Protein AF-A0AA38FG27-F1 (afdb_monomer)

Organism: Taxus chinensis (NCBI:txid29808)

Foldseek 3Di:
DDPVDDPVRDDDDDPCCVVPPVNVVVCVVPPVVPDDDDPDDPVQAVDPPGDDDD

Sequence (54 aa):
FDPSVPLEKAVTAPSSWYTNPIFPSLEMGRVFSRGWQAVGIVGQVQKANSFFTG

InterPro domains:
  IPR001663 Aromatic-ring-hydroxylating dioxygenase, alpha subunit [PTHR43756] (1-54)
  IPR036922 Rieske [2Fe-2S] iron-sulphur domain superfamily [SSF50022] (5-53)

Structure (mmCIF, N/CA/C/O backbone):
data_AF-A0AA38FG27-F1
#
_entry.id   AF-A0AA38FG27-F1
#
loop_
_atom_site.group_PDB
_atom_site.id
_atom_site.type_symbol
_atom_site.label_atom_id
_atom_site.label_alt_id
_atom_site.label_comp_id
_atom_site.label_asym_id
_atom_site.label_entity_id
_atom_site.label_seq_id
_atom_site.pdbx_PDB_ins_code
_atom_site.Cartn_x
_atom_site.Cartn_y
_atom_site.Cartn_z
_atom_site.occupancy
_atom_site.B_iso_or_equiv
_atom_site.auth_seq_id
_atom_site.auth_comp_id
_atom_site.auth_asym_id
_atom_site.auth_atom_id
_atom_site.pdbx_PDB_model_num
ATOM 1 N N . PHE A 1 1 ? -0.972 -5.130 -19.008 1.00 74.88 1 PHE A N 1
ATOM 2 C CA . PHE A 1 1 ? -0.997 -6.411 -18.284 1.00 74.88 1 PHE A CA 1
ATOM 3 C C . PHE A 1 1 ? -1.535 -7.442 -19.246 1.00 74.88 1 PHE A C 1
ATOM 5 O O . PHE A 1 1 ? -2.587 -7.195 -19.824 1.00 74.88 1 PHE A O 1
ATOM 12 N N . ASP A 1 2 ? -0.785 -8.513 -19.466 1.00 86.25 2 ASP A N 1
ATOM 13 C CA . ASP A 1 2 ? -1.221 -9.630 -20.293 1.00 86.25 2 ASP A CA 1
ATOM 14 C C . ASP A 1 2 ? -1.429 -10.845 -19.373 1.00 86.25 2 ASP A C 1
ATOM 16 O O . ASP A 1 2 ? -0.441 -11.395 -18.882 1.00 86.25 2 ASP A O 1
ATOM 20 N N . PRO A 1 3 ? -2.684 -11.239 -19.083 1.00 86.88 3 PRO A N 1
ATOM 21 C CA . PRO A 1 3 ? -2.977 -12.367 -18.201 1.00 86.88 3 PRO A CA 1
ATOM 22 C C . PRO A 1 3 ? -2.605 -13.727 -18.805 1.00 86.88 3 PRO A C 1
ATOM 24 O O . PRO A 1 3 ? -2.656 -14.726 -18.095 1.00 86.88 3 PRO A O 1
ATOM 27 N N . SER A 1 4 ? -2.269 -13.794 -20.098 1.00 94.50 4 SER A N 1
ATOM 28 C CA . SER A 1 4 ? -1.897 -15.045 -20.769 1.00 94.50 4 SER A CA 1
ATOM 29 C C . SER A 1 4 ? -0.437 -15.454 -20.536 1.00 94.50 4 SER A C 1
ATOM 31 O O . SER A 1 4 ? -0.059 -16.587 -20.835 1.00 94.50 4 SER A O 1
ATOM 33 N N . VAL A 1 5 ? 0.387 -14.557 -19.983 1.00 92.56 5 VAL A N 1
ATOM 34 C CA . VAL A 1 5 ? 1.792 -14.832 -19.667 1.00 92.56 5 VAL A CA 1
ATOM 35 C C . VAL A 1 5 ? 1.875 -15.716 -18.411 1.00 92.56 5 VAL A C 1
ATOM 37 O O . VAL A 1 5 ? 1.368 -15.311 -17.363 1.00 92.56 5 VAL A O 1
ATOM 40 N N . PRO A 1 6 ? 2.528 -16.897 -18.470 1.00 94.38 6 PRO A N 1
ATOM 41 C CA . PRO A 1 6 ? 2.741 -17.745 -17.296 1.00 94.38 6 PRO A CA 1
ATOM 42 C C . PRO A 1 6 ? 3.528 -17.026 -16.197 1.00 94.38 6 PRO A C 1
ATOM 44 O O . PRO A 1 6 ? 4.396 -16.200 -16.494 1.00 94.38 6 PRO A O 1
ATOM 47 N N . LEU A 1 7 ? 3.271 -17.376 -14.932 1.00 91.00 7 LEU A N 1
ATOM 48 C CA . LEU A 1 7 ? 3.902 -16.731 -13.775 1.00 91.00 7 LEU A CA 1
ATOM 49 C C . LEU A 1 7 ? 5.435 -16.809 -13.833 1.00 91.00 7 LEU A C 1
ATOM 51 O O . LEU A 1 7 ? 6.112 -15.847 -13.484 1.00 91.00 7 LEU A O 1
ATOM 55 N N . GLU A 1 8 ? 5.987 -17.908 -14.342 1.00 94.62 8 GLU A N 1
ATOM 56 C CA . GLU A 1 8 ? 7.432 -18.138 -14.469 1.00 94.62 8 GLU A CA 1
ATOM 57 C C . GLU A 1 8 ? 8.106 -17.171 -15.453 1.00 94.62 8 GLU A C 1
ATOM 59 O O . GLU A 1 8 ? 9.324 -17.006 -15.430 1.00 94.62 8 GLU A O 1
ATOM 64 N N . LYS A 1 9 ? 7.323 -16.542 -16.335 1.00 94.00 9 LYS A N 1
ATOM 65 C CA . LYS A 1 9 ? 7.776 -15.546 -17.317 1.00 94.00 9 LYS A CA 1
ATOM 66 C C . LYS A 1 9 ? 7.327 -14.130 -16.964 1.00 94.00 9 LYS A C 1
ATOM 68 O O . LYS A 1 9 ? 7.583 -13.205 -17.736 1.00 94.00 9 LYS A O 1
ATOM 73 N N . ALA A 1 10 ? 6.639 -13.948 -15.837 1.00 91.62 10 ALA A N 1
ATOM 74 C CA . ALA A 1 10 ? 6.215 -12.635 -15.396 1.00 91.62 10 ALA A CA 1
ATOM 75 C C . ALA A 1 10 ? 7.4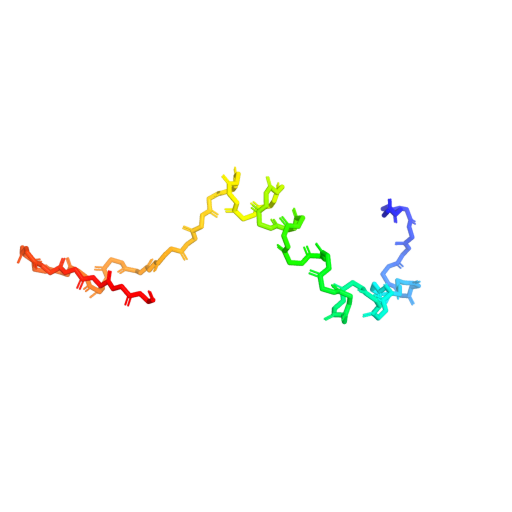37 -11.789 -15.022 1.00 91.62 10 ALA A C 1
ATOM 77 O O . ALA A 1 10 ? 8.377 -12.252 -14.378 1.00 91.62 10 ALA A O 1
ATOM 78 N N . VAL A 1 11 ? 7.403 -10.522 -15.419 1.00 91.25 11 VAL A N 1
ATOM 79 C CA . VAL A 1 11 ? 8.397 -9.525 -15.022 1.00 91.25 11 VAL A CA 1
ATOM 80 C C . VAL A 1 11 ? 7.760 -8.550 -14.047 1.00 91.25 11 VAL A C 1
ATOM 82 O O . VAL A 1 11 ? 6.558 -8.278 -14.116 1.00 91.25 11 VAL A O 1
ATOM 85 N N . THR A 1 12 ? 8.565 -8.003 -13.139 1.00 91.56 12 THR A N 1
ATOM 86 C CA . THR A 1 12 ? 8.116 -6.896 -12.297 1.00 91.56 12 THR A CA 1
ATOM 87 C C . THR A 1 12 ? 7.753 -5.696 -13.165 1.00 91.56 12 THR A C 1
ATOM 89 O O . THR A 1 12 ? 8.278 -5.522 -14.269 1.00 91.56 12 THR A O 1
ATOM 92 N N . ALA A 1 13 ? 6.875 -4.838 -12.649 1.00 91.50 13 ALA A N 1
ATOM 93 C CA . ALA A 1 13 ? 6.576 -3.574 -13.300 1.00 91.50 13 ALA A CA 1
ATOM 94 C C . ALA A 1 13 ? 7.862 -2.757 -13.559 1.00 91.50 13 ALA A C 1
ATOM 96 O O . ALA A 1 13 ? 8.840 -2.896 -12.814 1.00 91.50 13 ALA A O 1
ATOM 97 N N . PRO A 1 14 ? 7.875 -1.892 -14.592 1.00 93.94 14 PRO A N 1
ATOM 98 C CA . PRO A 1 14 ? 8.993 -0.990 -14.839 1.00 93.94 14 PRO A CA 1
ATOM 99 C C . PRO A 1 14 ? 9.350 -0.183 -13.586 1.00 93.94 14 PRO A C 1
ATOM 101 O O . PRO A 1 14 ? 8.460 0.314 -12.897 1.00 93.94 14 PRO A O 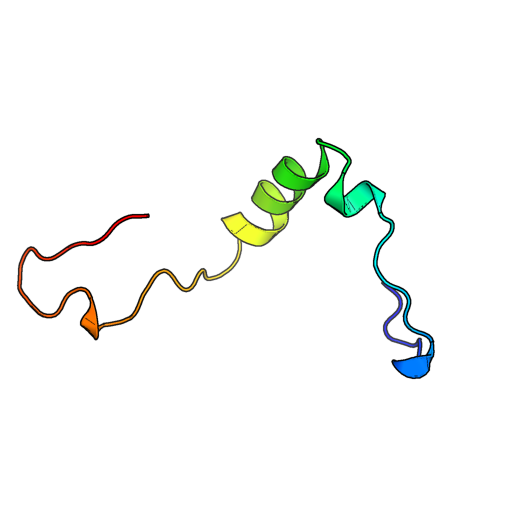1
ATOM 104 N N . SER A 1 15 ? 10.646 0.015 -13.324 1.00 95.31 15 SER A N 1
ATOM 105 C CA . SER A 1 15 ? 11.124 0.754 -12.142 1.00 95.31 15 SER A CA 1
ATOM 106 C C . SER A 1 15 ? 10.518 2.157 -12.024 1.00 95.31 15 SER A C 1
ATOM 108 O O . SER A 1 15 ? 10.280 2.640 -10.920 1.00 95.31 15 SER A O 1
ATOM 110 N N . SER A 1 16 ? 10.193 2.782 -13.159 1.00 95.06 16 SER A N 1
ATOM 111 C CA . SER A 1 16 ? 9.542 4.088 -13.224 1.00 95.06 16 SER A CA 1
ATOM 112 C C . SER A 1 16 ? 8.180 4.139 -12.534 1.00 95.06 16 SER A C 1
ATOM 114 O O . SER A 1 16 ? 7.785 5.219 -12.117 1.00 95.06 16 SER A O 1
ATOM 116 N N . TRP A 1 17 ? 7.456 3.023 -12.399 1.00 94.12 17 TRP A N 1
ATOM 117 C CA . TRP A 1 17 ? 6.188 3.001 -11.655 1.00 94.12 17 TRP A CA 1
ATOM 118 C C . TRP A 1 17 ? 6.397 3.337 -10.177 1.00 94.12 17 TRP A C 1
ATOM 120 O O . TRP A 1 17 ? 5.520 3.918 -9.552 1.00 94.12 17 TRP A O 1
ATOM 130 N N . TYR A 1 18 ? 7.576 3.019 -9.643 1.00 93.94 18 TYR A N 1
ATOM 131 C CA . TYR A 1 18 ? 7.930 3.245 -8.245 1.00 93.94 18 TYR A CA 1
ATOM 132 C C . TYR A 1 18 ? 8.739 4.530 -8.028 1.00 93.94 18 TYR A C 1
ATOM 134 O O . TYR A 1 18 ? 8.792 5.031 -6.909 1.00 93.94 18 TYR A O 1
ATOM 142 N N . THR A 1 19 ? 9.394 5.063 -9.068 1.00 95.62 19 THR A N 1
ATOM 143 C CA . THR A 1 19 ? 10.303 6.219 -8.940 1.00 95.62 19 THR A CA 1
ATOM 144 C C . THR A 1 19 ? 9.794 7.500 -9.590 1.00 95.62 19 THR A C 1
ATOM 146 O O . THR A 1 19 ? 10.224 8.586 -9.204 1.00 95.62 19 THR A O 1
ATOM 149 N N . ASN A 1 20 ? 8.893 7.419 -10.572 1.00 97.19 20 ASN A N 1
ATOM 150 C CA . ASN A 1 20 ? 8.352 8.609 -11.216 1.00 97.19 20 ASN A CA 1
ATOM 151 C C . ASN A 1 20 ? 7.248 9.230 -10.332 1.00 97.19 20 ASN A C 1
ATOM 153 O O . ASN A 1 20 ? 6.262 8.554 -10.028 1.00 97.19 20 ASN A O 1
ATOM 157 N N . PRO A 1 21 ? 7.348 10.525 -9.975 1.00 96.25 21 PRO A N 1
ATOM 158 C CA . PRO A 1 21 ? 6.436 11.181 -9.034 1.00 96.25 21 PRO A CA 1
ATOM 159 C C . PRO A 1 21 ? 4.988 11.326 -9.531 1.00 96.25 21 PRO A C 1
ATOM 161 O O . PRO A 1 21 ? 4.115 11.713 -8.759 1.00 96.25 21 PRO A O 1
ATOM 164 N N . ILE A 1 22 ? 4.702 11.027 -10.801 1.00 96.62 22 ILE A N 1
ATOM 165 C CA . ILE A 1 22 ? 3.339 11.081 -11.351 1.00 96.62 22 ILE A CA 1
ATOM 166 C C . ILE A 1 22 ? 2.490 9.888 -10.880 1.00 96.62 22 ILE A C 1
ATOM 168 O O . ILE A 1 22 ? 1.275 10.025 -10.716 1.00 96.62 22 ILE A O 1
ATOM 172 N N . PHE A 1 23 ? 3.103 8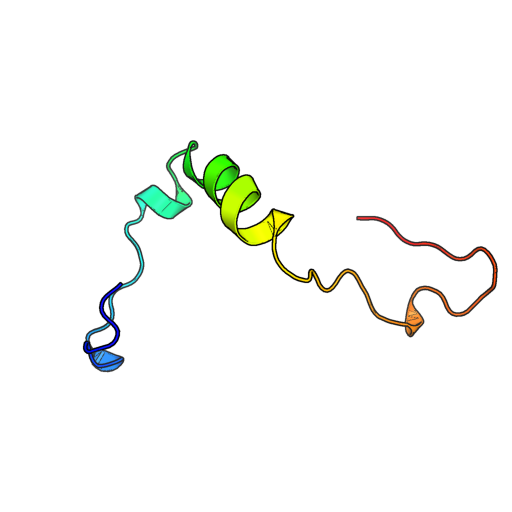.720 -10.660 1.00 95.88 23 PHE A N 1
ATOM 173 C CA . PHE A 1 23 ? 2.374 7.485 -10.351 1.00 95.88 23 PHE A CA 1
ATOM 174 C C . PHE A 1 23 ? 1.567 7.542 -9.047 1.00 95.88 23 PHE A C 1
ATOM 176 O O . PHE A 1 23 ? 0.392 7.177 -9.108 1.00 95.88 23 PHE A O 1
ATOM 183 N N . PRO A 1 24 ? 2.081 8.087 -7.926 1.00 95.38 24 PRO A N 1
ATOM 184 C CA . PRO A 1 24 ? 1.304 8.190 -6.689 1.00 95.38 24 PRO A CA 1
ATOM 185 C C . PRO A 1 24 ? -0.049 8.897 -6.866 1.00 95.38 24 PRO A C 1
ATOM 187 O O . PRO A 1 24 ? -1.081 8.418 -6.396 1.00 95.38 24 PRO A O 1
ATOM 190 N N . SER A 1 25 ? -0.082 10.006 -7.612 1.00 95.81 25 SER A N 1
ATOM 191 C CA . SER A 1 25 ? -1.322 10.748 -7.881 1.00 95.81 25 SER A CA 1
ATOM 192 C C . SER A 1 25 ? -2.308 9.947 -8.738 1.00 95.81 25 SER A C 1
ATOM 194 O O . SER A 1 25 ? -3.521 10.001 -8.521 1.00 95.81 25 SER A O 1
ATOM 196 N N . LEU A 1 26 ? -1.801 9.178 -9.706 1.00 95.69 26 LEU A N 1
ATOM 197 C CA . LEU A 1 26 ? -2.625 8.310 -10.548 1.00 95.69 26 LEU A CA 1
ATOM 198 C C . LEU A 1 26 ? -3.203 7.132 -9.756 1.00 95.69 26 LEU A C 1
ATOM 200 O O . LEU A 1 26 ? -4.390 6.831 -9.900 1.00 95.69 26 LEU A O 1
ATOM 204 N N . GLU A 1 27 ? -2.395 6.487 -8.913 1.00 95.12 27 GLU A N 1
ATOM 205 C CA . GLU A 1 27 ? -2.834 5.387 -8.050 1.00 95.1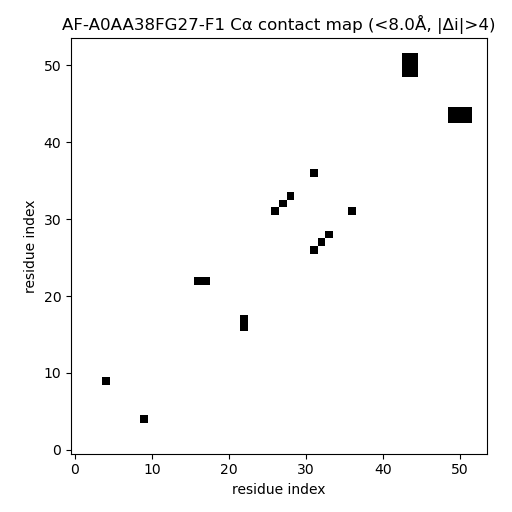2 27 GLU A CA 1
ATOM 206 C C . GLU A 1 27 ? -3.887 5.860 -7.047 1.00 95.12 27 GLU A C 1
ATOM 208 O O . GLU A 1 27 ? -4.924 5.210 -6.889 1.00 95.12 27 GLU A O 1
ATOM 213 N N . MET A 1 28 ? -3.690 7.036 -6.443 1.00 95.88 28 MET A N 1
ATOM 214 C CA . MET A 1 28 ? -4.670 7.634 -5.538 1.00 95.88 28 MET A CA 1
ATOM 215 C C . MET A 1 28 ? -6.032 7.820 -6.221 1.00 95.88 28 MET A C 1
ATOM 217 O O . MET A 1 28 ? -7.060 7.367 -5.714 1.00 95.88 28 MET A O 1
ATOM 221 N N . GLY A 1 29 ? -6.057 8.430 -7.410 1.00 96.31 29 GLY A N 1
ATOM 222 C CA . GLY A 1 29 ? -7.304 8.748 -8.115 1.00 96.31 29 GLY A CA 1
ATOM 223 C C . GLY A 1 29 ? -8.014 7.551 -8.758 1.00 96.31 29 GLY A C 1
ATOM 224 O O . GLY A 1 29 ? -9.214 7.623 -9.029 1.00 96.31 29 GLY A O 1
ATOM 225 N N . ARG A 1 30 ? -7.301 6.453 -9.036 1.00 93.62 30 ARG A N 1
ATOM 226 C CA . ARG A 1 30 ? -7.872 5.303 -9.764 1.00 93.62 30 ARG A CA 1
ATOM 227 C C . ARG A 1 30 ? -8.041 4.044 -8.932 1.00 93.62 30 ARG A C 1
ATOM 229 O O . ARG A 1 30 ? -8.950 3.274 -9.228 1.00 93.62 30 ARG A O 1
ATOM 236 N N . VAL A 1 31 ? -7.195 3.839 -7.929 1.00 93.88 31 VAL A N 1
ATOM 237 C CA . VAL A 1 31 ? -7.171 2.621 -7.114 1.00 93.88 31 VAL A CA 1
ATOM 238 C C . VAL A 1 31 ? -7.639 2.948 -5.705 1.00 93.88 31 VAL A C 1
ATOM 240 O O . VAL A 1 31 ? -8.697 2.483 -5.279 1.00 93.88 31 VAL A O 1
ATOM 243 N N . PHE A 1 32 ? -6.901 3.803 -4.997 1.00 94.94 32 PHE A N 1
ATOM 244 C CA . PHE A 1 32 ? -7.104 3.957 -3.557 1.00 94.94 32 PHE A CA 1
ATOM 245 C C . PHE A 1 32 ? -8.388 4.715 -3.190 1.00 94.94 32 PHE A C 1
ATOM 247 O O . PHE A 1 32 ? -9.009 4.380 -2.187 1.00 94.94 32 PHE A O 1
ATOM 254 N N . SER A 1 33 ? -8.847 5.649 -4.030 1.00 94.62 33 SER A N 1
ATOM 255 C CA . SER A 1 33 ? -10.101 6.400 -3.819 1.00 94.62 33 SER A CA 1
ATOM 256 C C . SER A 1 33 ? -11.377 5.690 -4.289 1.00 94.62 33 SER A C 1
ATOM 258 O O . SER A 1 33 ? -12.472 6.223 -4.113 1.00 94.62 33 SER A O 1
ATOM 260 N N . ARG A 1 34 ? -11.265 4.514 -4.921 1.00 94.88 34 ARG A N 1
ATOM 261 C CA . ARG A 1 34 ? -12.403 3.821 -5.556 1.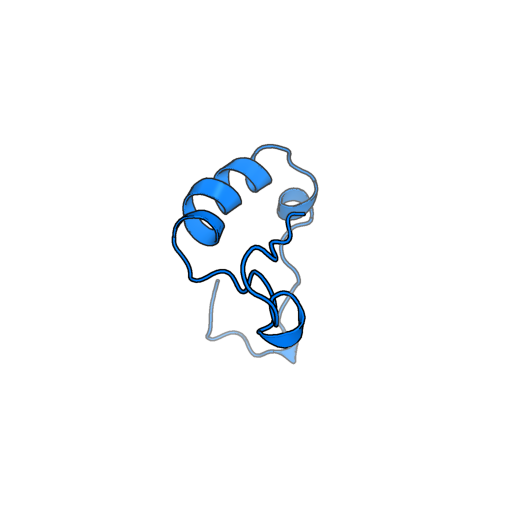00 94.88 34 ARG A CA 1
ATOM 262 C C . ARG A 1 34 ? -12.696 2.432 -4.991 1.00 94.88 34 ARG A C 1
ATOM 264 O O . ARG A 1 34 ? -13.772 1.901 -5.248 1.00 94.88 34 ARG A O 1
ATOM 271 N N . GLY A 1 35 ? -11.753 1.840 -4.260 1.00 91.69 35 GLY A N 1
ATOM 272 C CA . GLY A 1 35 ? -11.895 0.521 -3.644 1.00 91.69 35 GLY A CA 1
ATOM 273 C C . GLY A 1 35 ? -12.205 0.575 -2.148 1.00 91.69 35 GLY A C 1
ATOM 274 O O . GLY A 1 35 ? -11.994 1.591 -1.488 1.00 91.69 35 GLY A O 1
ATOM 275 N N . TRP A 1 36 ? -12.659 -0.555 -1.602 1.00 95.44 36 TRP A N 1
ATOM 276 C CA . TRP A 1 36 ? -12.734 -0.752 -0.155 1.00 95.44 36 TRP A CA 1
ATOM 277 C C . TRP A 1 36 ? -11.325 -0.791 0.444 1.00 95.44 36 TRP A C 1
ATOM 279 O O . TRP A 1 36 ? -10.499 -1.607 0.039 1.00 95.44 36 TRP A O 1
ATOM 289 N N . GLN A 1 37 ? -11.069 0.082 1.418 1.00 94.56 37 GLN A N 1
ATOM 290 C CA . GLN A 1 37 ? -9.825 0.124 2.185 1.00 94.56 37 GLN A CA 1
ATOM 291 C C . GLN A 1 37 ? -10.068 -0.507 3.554 1.00 94.56 37 GLN A C 1
ATOM 293 O O . GLN A 1 37 ? -10.943 -0.065 4.302 1.00 94.56 37 GLN A O 1
ATOM 298 N N . ALA A 1 38 ? -9.292 -1.530 3.904 1.00 95.50 38 ALA A N 1
ATOM 299 C CA . ALA A 1 38 ? -9.275 -2.028 5.270 1.00 95.50 38 ALA A CA 1
ATOM 300 C C . ALA A 1 38 ? -8.575 -0.990 6.160 1.00 95.50 38 ALA A C 1
ATOM 302 O O . ALA A 1 38 ? -7.365 -0.814 6.067 1.00 95.50 38 ALA A O 1
ATOM 303 N N . VAL A 1 39 ? -9.342 -0.285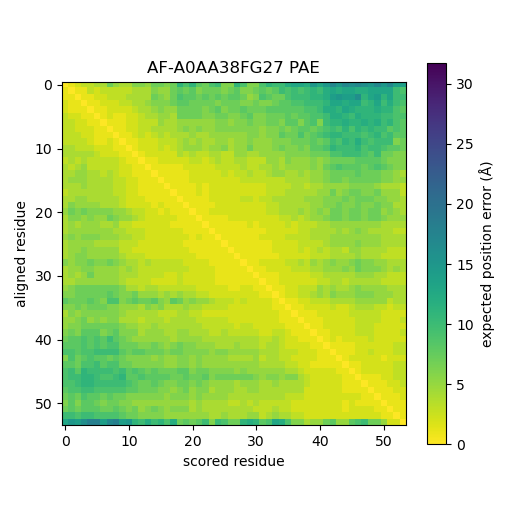 6.996 1.00 94.81 39 VAL A N 1
ATOM 304 C CA . VAL A 1 39 ? -8.810 0.792 7.852 1.00 94.81 39 VAL A CA 1
ATOM 305 C C . VAL A 1 39 ? -8.418 0.314 9.247 1.00 94.81 39 VAL A C 1
ATOM 307 O O . VAL A 1 39 ? -7.631 0.972 9.907 1.00 94.81 39 VAL A O 1
ATOM 310 N N . GLY A 1 40 ? -8.922 -0.830 9.706 1.00 94.56 40 GLY A N 1
ATOM 311 C CA . GLY A 1 40 ? -8.602 -1.357 11.028 1.00 94.56 40 GLY A CA 1
A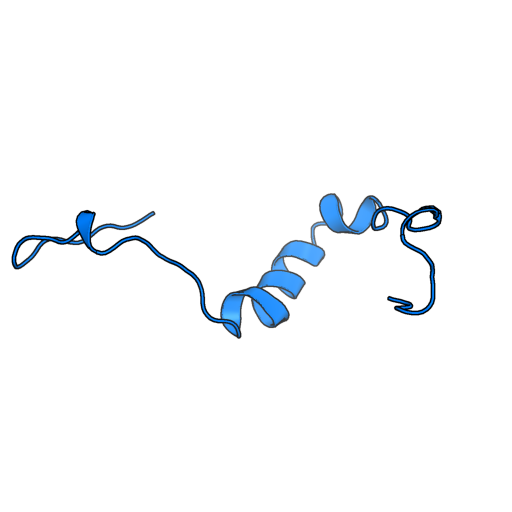TOM 312 C C . GLY A 1 40 ? -9.388 -2.615 11.374 1.00 94.56 40 GLY A C 1
ATOM 313 O O . GLY A 1 40 ? -10.094 -3.180 10.537 1.00 94.56 40 GLY A O 1
ATOM 314 N N . ILE A 1 41 ? -9.271 -3.040 12.627 1.00 95.75 41 ILE A N 1
ATOM 315 C CA . ILE A 1 41 ? -9.998 -4.171 13.202 1.00 95.75 41 ILE A CA 1
ATOM 316 C C . ILE A 1 41 ? -10.921 -3.701 14.324 1.00 95.75 41 ILE A C 1
ATOM 318 O O . ILE A 1 41 ? -10.632 -2.741 15.036 1.00 95.75 41 ILE A O 1
ATOM 322 N N . VAL A 1 42 ? -12.010 -4.438 14.545 1.00 94.50 42 VAL A N 1
ATOM 323 C CA . VAL A 1 42 ? -13.019 -4.115 15.571 1.00 94.50 42 VAL A CA 1
ATOM 324 C C . VAL A 1 42 ? -12.393 -3.979 16.969 1.00 94.50 42 VAL A C 1
ATOM 326 O O . VAL A 1 42 ? -12.809 -3.130 17.757 1.00 94.50 42 VAL A O 1
ATOM 329 N N . GLY A 1 43 ? -11.327 -4.735 17.259 1.00 96.50 43 GLY A N 1
ATOM 330 C CA . GLY A 1 43 ? -10.561 -4.651 18.509 1.00 96.50 43 GLY A CA 1
ATOM 331 C C . GLY A 1 43 ? -9.967 -3.270 18.829 1.00 96.50 43 GLY A C 1
ATOM 332 O O . GLY A 1 43 ? -9.707 -2.988 19.995 1.00 96.50 43 GLY A O 1
ATOM 333 N N . GLN A 1 44 ? -9.795 -2.386 17.841 1.00 95.19 44 GLN A N 1
ATOM 334 C CA . GLN A 1 44 ? -9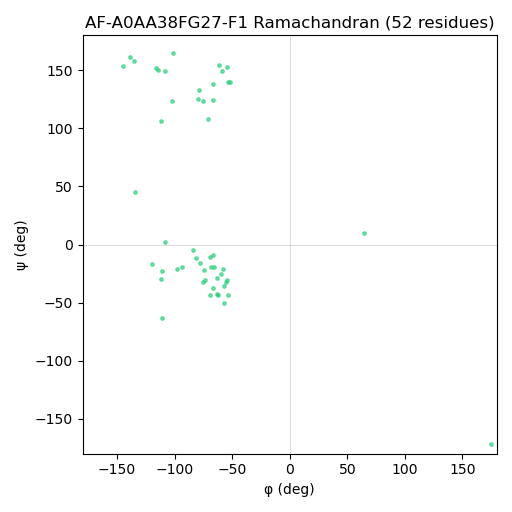.252 -1.036 18.048 1.00 95.19 44 GLN A CA 1
ATOM 335 C C . GLN A 1 44 ? -10.281 -0.044 18.623 1.00 95.19 44 GLN A C 1
ATOM 337 O O . GLN A 1 44 ? -9.890 1.000 19.134 1.00 95.19 44 GLN A O 1
ATOM 342 N N . VAL A 1 45 ? -11.585 -0.356 18.577 1.00 96.06 45 VAL A N 1
ATOM 343 C CA . VAL A 1 45 ? -12.683 0.554 18.977 1.00 96.06 45 VAL A CA 1
ATOM 344 C C . VAL A 1 45 ? -13.737 -0.135 19.852 1.00 96.06 45 VAL A C 1
ATOM 346 O O . VAL A 1 45 ? -14.938 0.009 19.662 1.00 96.06 45 VAL A O 1
ATOM 349 N N . GLN A 1 46 ? -13.292 -0.908 20.843 1.00 97.25 46 GLN A N 1
ATOM 350 C CA . GLN A 1 46 ? -14.181 -1.720 21.692 1.00 97.25 46 GLN A CA 1
ATOM 351 C C . GLN A 1 46 ? -15.093 -0.917 22.633 1.00 97.25 46 GLN A C 1
ATOM 353 O O . GLN A 1 46 ? -16.065 -1.458 23.156 1.00 97.25 46 GLN A O 1
ATOM 358 N N . LYS A 1 47 ? -14.770 0.352 22.904 1.00 97.44 47 LYS A N 1
ATOM 359 C CA . LYS A 1 47 ? -15.502 1.195 23.858 1.00 97.44 47 LYS A CA 1
ATOM 360 C C . LYS A 1 47 ? -16.184 2.348 23.133 1.00 97.44 47 LYS A C 1
ATOM 362 O O . LYS A 1 47 ? -15.661 2.869 22.149 1.00 97.44 47 LYS A O 1
ATOM 367 N N . ALA A 1 48 ? -17.314 2.799 23.674 1.00 96.00 48 ALA A N 1
ATOM 368 C CA . ALA A 1 48 ? -17.960 4.020 23.207 1.00 96.00 48 ALA A CA 1
ATOM 369 C C . ALA A 1 48 ? -16.964 5.194 23.224 1.00 96.00 48 ALA A C 1
ATOM 371 O O . ALA A 1 48 ? -16.159 5.319 24.149 1.00 96.00 48 ALA A O 1
ATOM 372 N N . ASN A 1 49 ? -17.021 6.034 22.190 1.00 96.88 49 ASN A N 1
ATOM 373 C CA . ASN A 1 49 ? -16.121 7.172 21.966 1.00 96.88 49 ASN A CA 1
ATOM 374 C C . ASN A 1 49 ? -14.642 6.813 21.718 1.00 96.88 49 ASN A C 1
ATOM 376 O O . ASN A 1 49 ? -13.801 7.707 21.682 1.00 96.88 49 ASN A O 1
ATOM 380 N N . SER A 1 50 ? -14.305 5.534 21.524 1.00 96.94 50 SER A N 1
ATOM 381 C CA . SER A 1 50 ? -12.978 5.151 21.030 1.00 96.94 50 SER A CA 1
ATOM 382 C C . SER A 1 50 ? -12.898 5.346 19.521 1.00 96.94 50 SER A C 1
ATOM 384 O O . SER A 1 50 ? -13.779 4.907 18.784 1.00 96.94 50 SER A O 1
ATOM 386 N N . PHE A 1 51 ? -11.821 5.975 19.066 1.00 96.06 51 PHE A N 1
ATOM 387 C CA . PHE A 1 51 ? -11.494 6.148 17.656 1.00 96.06 51 PHE A CA 1
ATOM 388 C C . PHE A 1 51 ? -9.996 5.920 17.455 1.00 96.06 51 PHE A C 1
ATOM 390 O O . PHE A 1 51 ? -9.215 5.980 18.406 1.00 96.06 51 PHE A O 1
ATOM 397 N N . PHE A 1 52 ? -9.596 5.664 16.214 1.00 95.44 52 PHE A N 1
ATOM 398 C CA . PHE A 1 52 ? -8.196 5.632 15.820 1.00 95.44 52 PHE A CA 1
ATOM 399 C C . PHE A 1 52 ? -8.026 6.390 14.506 1.00 95.44 52 PHE A C 1
ATOM 401 O O . PHE A 1 52 ? -8.976 6.573 13.745 1.00 95.44 52 PHE A O 1
ATOM 408 N N . THR A 1 53 ? -6.804 6.839 14.265 1.00 95.06 53 THR A N 1
ATOM 409 C CA . THR A 1 53 ? -6.387 7.490 13.026 1.00 95.06 53 THR A CA 1
ATOM 410 C C . THR A 1 53 ? -4.949 7.079 12.737 1.00 95.06 53 THR A C 1
ATOM 412 O O . THR A 1 53 ? -4.213 6.732 13.665 1.00 95.06 53 THR A O 1
ATOM 415 N N . GLY A 1 54 ? -4.576 7.094 11.463 1.00 81.25 54 GLY A N 1
ATOM 416 C CA . GLY A 1 54 ? -3.201 6.976 10.977 1.00 81.25 54 GLY A CA 1
ATOM 417 C C . GLY A 1 54 ? -2.830 8.179 10.130 1.00 81.25 54 GLY A C 1
ATOM 418 O O . GLY A 1 54 ? -3.747 8.989 9.855 1.00 81.25 54 GLY A O 1
#

Nearest PDB structures (foldseek):
  7a5i-assembly1_93  TM=1.742E-01  e=5.313E+00  Homo sapiens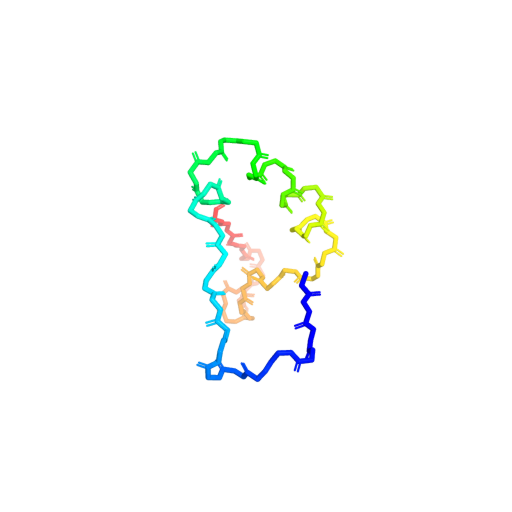

Mean predicted aligned error: 4.54 Å

Secondary structure (DSSP, 8-state):
--TTS-GGG--PPPTHHHHSTHHHHHHIIIIITTSPP----GGGG-STT-----

Solvent-accessible surface area (backbone atoms only — not comparable to full-atom values): 3874 Å² total; per-residue (Å²): 138,69,88,84,61,54,77,93,72,61,74,80,78,65,70,57,67,80,67,41,84,66,40,64,62,52,44,41,74,66,46,66,73,71,53,93,74,90,85,78,60,72,85,71,44,82,49,91,94,50,75,84,84,134

pLDDT: mean 93.92, std 3.86, range [74.88, 97.44]

Radius of gyration: 18.01 Å; Cα contacts (8 Å, |Δi|>4): 13; chains: 1; bounding box: 29×29×45 Å